Protein AF-A0A952ECL3-F1 (afdb_monomer_lite)

Radius of gyration: 11.24 Å; chains: 1; bounding box: 28×28×22 Å

pLDDT: mean 89.53, std 8.37, range [61.97, 97.69]

Structure (mmCIF, N/CA/C/O backbone):
data_AF-A0A952ECL3-F1
#
_entry.id   AF-A0A952ECL3-F1
#
loop_
_atom_site.group_PDB
_atom_site.id
_atom_site.type_symbol
_atom_site.label_atom_id
_atom_site.label_alt_id
_atom_site.label_comp_id
_atom_site.label_asym_id
_atom_site.label_entity_id
_atom_site.label_seq_id
_atom_site.pdbx_PDB_ins_code
_atom_site.Cartn_x
_atom_site.Cartn_y
_atom_site.Cartn_z
_atom_site.occupancy
_atom_site.B_iso_or_equiv
_atom_site.auth_seq_id
_atom_site.auth_comp_id
_atom_site.auth_asym_id
_atom_site.auth_atom_id
_atom_site.pdbx_PDB_model_num
A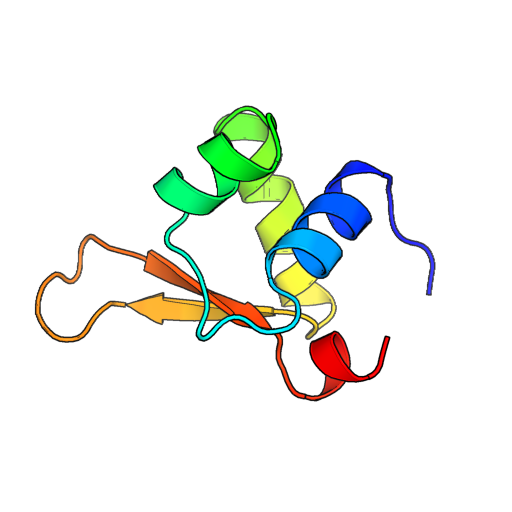TOM 1 N N . MET A 1 1 ? 6.264 -13.425 -10.785 1.00 72.06 1 MET A N 1
ATOM 2 C CA . MET A 1 1 ? 6.240 -11.951 -10.611 1.00 72.06 1 MET A CA 1
ATOM 3 C C . MET A 1 1 ? 7.324 -11.565 -9.609 1.00 72.06 1 MET A C 1
ATOM 5 O O . MET A 1 1 ? 7.388 -12.208 -8.575 1.00 72.06 1 MET A O 1
ATOM 9 N N . ARG A 1 2 ? 8.194 -10.578 -9.880 1.00 85.00 2 ARG A N 1
ATOM 10 C CA . ARG A 1 2 ? 9.245 -10.175 -8.920 1.00 85.00 2 ARG A CA 1
ATOM 11 C C . ARG A 1 2 ? 8.760 -9.010 -8.048 1.00 85.00 2 ARG A C 1
ATOM 13 O O . ARG A 1 2 ? 8.349 -7.970 -8.577 1.00 85.00 2 ARG A O 1
ATOM 20 N N . LEU A 1 3 ? 8.784 -9.204 -6.732 1.00 91.88 3 LEU A N 1
ATOM 21 C CA . LEU A 1 3 ? 8.484 -8.192 -5.715 1.00 91.88 3 LEU A CA 1
ATOM 22 C C . LEU A 1 3 ? 9.788 -7.710 -5.072 1.00 91.88 3 LEU A C 1
ATOM 24 O O . LEU A 1 3 ? 10.731 -8.483 -4.912 1.00 91.88 3 LEU A O 1
ATOM 28 N N . THR A 1 4 ? 9.855 -6.425 -4.728 1.00 93.69 4 THR A N 1
ATOM 29 C CA . THR A 1 4 ? 10.890 -5.930 -3.807 1.00 93.69 4 THR A CA 1
ATOM 30 C C . THR A 1 4 ? 10.488 -6.262 -2.372 1.00 93.69 4 THR A C 1
ATOM 32 O O . THR A 1 4 ? 9.309 -6.503 -2.121 1.00 93.69 4 THR A O 1
ATOM 35 N N . ARG A 1 5 ? 11.430 -6.220 -1.421 1.00 91.31 5 ARG A N 1
ATOM 36 C CA . ARG A 1 5 ? 11.130 -6.452 0.004 1.00 91.31 5 ARG A CA 1
ATOM 37 C C . ARG A 1 5 ? 9.978 -5.568 0.495 1.00 91.31 5 ARG A C 1
ATOM 39 O O . ARG A 1 5 ? 8.966 -6.094 0.916 1.00 91.31 5 ARG A O 1
ATOM 46 N N . CYS A 1 6 ? 10.038 -4.260 0.246 1.00 92.19 6 CYS A N 1
ATOM 47 C CA . CYS A 1 6 ? 8.958 -3.357 0.653 1.00 92.19 6 CYS A CA 1
ATOM 48 C C . CYS A 1 6 ? 7.611 -3.644 -0.041 1.00 92.19 6 CYS A C 1
ATOM 50 O O . CYS A 1 6 ? 6.562 -3.390 0.536 1.00 92.19 6 CYS A O 1
ATOM 52 N N . GLN A 1 7 ? 7.610 -4.132 -1.292 1.00 94.38 7 GLN A N 1
ATOM 53 C CA . GLN A 1 7 ? 6.362 -4.527 -1.962 1.00 94.38 7 GLN A CA 1
ATOM 54 C C . GLN A 1 7 ? 5.771 -5.795 -1.344 1.00 94.38 7 GLN A C 1
ATOM 56 O O . GLN A 1 7 ? 4.555 -5.889 -1.220 1.00 94.38 7 GLN A O 1
ATOM 61 N N . PHE A 1 8 ? 6.626 -6.750 -0.977 1.00 94.12 8 PHE A N 1
ATOM 62 C CA . PHE A 1 8 ? 6.225 -7.956 -0.264 1.00 94.12 8 PHE A CA 1
ATOM 63 C C . PHE A 1 8 ? 5.679 -7.617 1.125 1.00 94.12 8 PHE A C 1
ATOM 65 O O . PHE A 1 8 ? 4.581 -8.051 1.445 1.00 94.12 8 PHE A O 1
ATOM 72 N N . ASP A 1 9 ? 6.376 -6.774 1.892 1.00 93.62 9 ASP A N 1
ATOM 73 C CA . ASP A 1 9 ? 5.955 -6.378 3.240 1.00 93.62 9 ASP A CA 1
ATOM 74 C C . ASP A 1 9 ? 4.559 -5.738 3.224 1.00 93.62 9 ASP A C 1
ATOM 76 O O . ASP A 1 9 ? 3.722 -6.057 4.062 1.00 93.62 9 ASP A O 1
ATOM 80 N N . VAL A 1 10 ? 4.263 -4.888 2.231 1.00 94.81 10 VAL A N 1
ATOM 81 C CA . VAL A 1 10 ? 2.921 -4.302 2.061 1.00 94.81 10 VAL A CA 1
ATOM 82 C C . VAL A 1 10 ? 1.863 -5.361 1.754 1.00 94.81 10 VAL A C 1
ATOM 84 O O . VAL A 1 10 ? 0.777 -5.289 2.319 1.00 94.81 10 VAL A O 1
ATOM 87 N N . ILE A 1 11 ? 2.150 -6.324 0.871 1.00 95.31 11 ILE A N 1
ATOM 88 C CA . ILE A 1 11 ? 1.197 -7.401 0.559 1.00 95.31 11 ILE A CA 1
ATOM 89 C C . ILE A 1 11 ? 0.942 -8.242 1.809 1.00 95.31 11 ILE A C 1
ATOM 91 O O . ILE A 1 11 ? -0.208 -8.371 2.206 1.00 95.31 11 ILE A O 1
ATOM 95 N N . ALA A 1 12 ? 2.004 -8.709 2.468 1.00 94.81 12 ALA A N 1
ATOM 96 C CA . ALA A 1 12 ? 1.918 -9.521 3.679 1.00 94.81 12 ALA A CA 1
ATOM 97 C C . ALA A 1 12 ? 1.184 -8.802 4.822 1.00 94.81 12 ALA A C 1
ATOM 99 O O . ALA A 1 12 ? 0.464 -9.433 5.584 1.00 94.81 12 ALA A O 1
ATOM 100 N N . THR A 1 13 ? 1.334 -7.478 4.926 1.00 95.50 13 THR A N 1
ATOM 101 C CA . THR A 1 13 ? 0.621 -6.661 5.922 1.00 95.50 13 THR A CA 1
ATOM 102 C C . THR A 1 13 ? -0.874 -6.536 5.617 1.00 95.50 13 THR A C 1
ATOM 104 O O . THR A 1 13 ? -1.672 -6.367 6.532 1.00 95.50 13 THR A O 1
ATOM 107 N N . LEU A 1 14 ? -1.262 -6.571 4.339 1.00 95.94 14 LEU A N 1
ATOM 108 C CA . LEU A 1 14 ? -2.660 -6.450 3.918 1.00 95.94 14 LEU A CA 1
ATOM 109 C C . LEU A 1 14 ? -3.392 -7.795 3.845 1.00 95.94 14 LEU A C 1
ATOM 111 O O . LEU A 1 14 ? -4.624 -7.788 3.790 1.00 95.94 14 LEU A O 1
ATOM 115 N N . THR A 1 15 ? -2.669 -8.917 3.826 1.00 94.69 15 THR A N 1
ATOM 116 C CA . THR A 1 15 ? -3.243 -10.267 3.879 1.00 94.69 15 THR A CA 1
ATOM 117 C C . THR A 1 15 ? -4.125 -10.422 5.118 1.00 94.69 15 THR A C 1
ATOM 119 O O . THR A 1 15 ? -3.771 -9.956 6.196 1.00 94.69 15 THR A O 1
ATOM 122 N N . ASP A 1 16 ? -5.292 -11.049 4.951 1.00 90.25 16 ASP A N 1
ATOM 123 C CA . ASP A 1 16 ? -6.306 -11.239 6.000 1.00 90.25 16 ASP A CA 1
ATOM 124 C C . ASP A 1 16 ? -6.828 -9.937 6.643 1.00 90.25 16 ASP A C 1
ATOM 126 O O . ASP A 1 16 ? -7.351 -9.940 7.758 1.00 90.25 16 ASP A O 1
ATOM 130 N N . THR A 1 17 ? -6.738 -8.807 5.929 1.00 92.94 17 THR A N 1
ATOM 131 C CA . THR A 1 17 ? -7.316 -7.527 6.362 1.00 92.94 17 THR A CA 1
ATOM 132 C C . THR A 1 17 ? -8.419 -7.050 5.418 1.00 92.94 17 THR A C 1
ATOM 134 O O . THR A 1 17 ? -8.364 -7.240 4.204 1.00 92.94 17 THR A O 1
ATOM 137 N N . GLU A 1 18 ? -9.361 -6.276 5.956 1.00 90.88 18 GLU A N 1
ATOM 138 C CA . GLU A 1 18 ? -10.290 -5.447 5.171 1.00 90.88 18 GLU A CA 1
ATOM 139 C C . GLU A 1 18 ? -9.601 -4.207 4.564 1.00 90.88 18 GLU A C 1
ATOM 141 O O . GLU A 1 18 ? -10.253 -3.264 4.116 1.00 90.88 18 GLU A O 1
ATOM 146 N N . GLY A 1 19 ? -8.269 -4.164 4.558 1.00 93.00 19 GLY A N 1
ATOM 147 C CA . GLY A 1 19 ? -7.462 -3.029 4.150 1.00 93.00 19 GLY A CA 1
ATOM 148 C C . GLY A 1 19 ? -7.130 -2.046 5.256 1.00 93.00 19 GLY A C 1
ATOM 149 O O . GLY A 1 19 ? -7.715 -2.032 6.334 1.00 93.00 19 GLY A O 1
ATOM 150 N N . MET A 1 20 ? -6.180 -1.180 4.930 1.00 94.12 20 MET A N 1
ATOM 151 C CA . MET A 1 20 ? -5.572 -0.228 5.847 1.00 94.12 20 MET A CA 1
ATOM 152 C C . MET A 1 20 ? -5.426 1.134 5.189 1.00 94.12 20 MET A C 1
ATOM 154 O O . MET A 1 20 ? -5.170 1.255 3.990 1.00 94.12 20 MET A O 1
ATOM 158 N N . THR A 1 21 ? -5.549 2.192 5.974 1.00 91.94 21 THR A N 1
ATOM 159 C CA . THR A 1 21 ? -5.146 3.532 5.558 1.00 91.94 21 THR A CA 1
ATOM 160 C C . THR A 1 21 ? -3.639 3.590 5.307 1.00 91.94 21 THR A C 1
ATOM 162 O O . THR A 1 21 ? -2.860 2.812 5.860 1.00 91.94 21 THR A O 1
ATOM 165 N N . CYS A 1 22 ? -3.181 4.562 4.514 1.00 89.50 22 CYS A N 1
ATOM 166 C CA . CYS A 1 22 ? -1.740 4.773 4.319 1.00 89.50 22 CYS A CA 1
ATOM 167 C C . CYS A 1 22 ? -0.985 5.032 5.639 1.00 89.50 22 CYS A C 1
ATOM 169 O O . CYS A 1 22 ? 0.206 4.739 5.727 1.00 89.50 22 CYS A O 1
ATOM 171 N N . ALA A 1 23 ? -1.652 5.599 6.651 1.00 88.06 23 ALA A N 1
ATOM 172 C CA . ALA A 1 23 ? -1.055 5.835 7.962 1.00 88.06 23 ALA A CA 1
ATOM 173 C C . ALA A 1 23 ? -0.835 4.520 8.726 1.00 88.06 23 ALA A C 1
ATOM 175 O O . ALA A 1 23 ? 0.274 4.283 9.201 1.00 88.06 23 ALA A O 1
ATOM 176 N N . GLU A 1 24 ? -1.850 3.655 8.771 1.00 91.94 24 GLU A N 1
ATOM 177 C CA . GLU A 1 24 ? -1.765 2.323 9.389 1.00 91.94 24 GLU A CA 1
ATOM 178 C C . GLU A 1 24 ? -0.723 1.451 8.683 1.00 91.94 24 GLU A C 1
ATOM 180 O O . GLU A 1 24 ? 0.145 0.879 9.334 1.00 91.94 24 GLU A O 1
ATOM 185 N N . LEU A 1 25 ? -0.723 1.441 7.346 1.00 92.19 25 LEU A N 1
ATOM 186 C CA . LEU A 1 25 ? 0.271 0.722 6.547 1.00 92.19 25 LEU A CA 1
ATOM 187 C C . LEU A 1 25 ? 1.701 1.195 6.817 1.00 92.19 25 LEU A C 1
ATOM 189 O O . LEU A 1 25 ? 2.609 0.375 6.936 1.00 92.19 25 LEU A O 1
ATOM 193 N N . SER A 1 26 ? 1.925 2.509 6.906 1.00 90.00 26 SER A N 1
ATOM 194 C CA . SER A 1 26 ? 3.255 3.061 7.196 1.00 90.00 26 SER A CA 1
ATOM 195 C C . SER A 1 26 ? 3.734 2.662 8.594 1.00 90.00 26 SER A C 1
ATOM 197 O O . SER A 1 26 ? 4.909 2.341 8.758 1.00 90.00 26 SER A O 1
ATOM 199 N N . ALA A 1 27 ? 2.827 2.627 9.576 1.00 90.06 27 ALA A N 1
ATOM 200 C CA . ALA A 1 27 ? 3.135 2.180 10.930 1.00 90.06 27 ALA A CA 1
ATOM 201 C C . ALA A 1 27 ? 3.432 0.670 10.992 1.00 90.06 27 ALA A C 1
ATOM 203 O O . ALA A 1 27 ? 4.393 0.270 11.642 1.00 90.06 27 ALA A O 1
ATOM 204 N N . ALA A 1 28 ? 2.655 -0.153 10.283 1.00 90.88 28 ALA A N 1
ATOM 205 C CA . ALA A 1 28 ? 2.781 -1.611 10.304 1.00 90.88 28 ALA A CA 1
ATOM 206 C C . ALA A 1 28 ? 3.995 -2.138 9.517 1.00 90.88 28 ALA A C 1
ATOM 208 O O . ALA A 1 28 ? 4.616 -3.116 9.919 1.00 90.88 28 ALA A O 1
ATOM 209 N N . THR A 1 29 ? 4.366 -1.479 8.415 1.00 87.69 29 THR A N 1
ATOM 210 C CA . THR A 1 29 ? 5.475 -1.921 7.544 1.00 87.69 29 THR A CA 1
ATOM 211 C C . THR A 1 29 ? 6.832 -1.314 7.912 1.00 87.69 29 THR A C 1
ATOM 213 O O . THR A 1 29 ? 7.844 -1.695 7.329 1.00 87.69 29 THR A O 1
ATOM 216 N N . LEU A 1 30 ? 6.870 -0.332 8.826 1.00 81.88 30 LEU A N 1
ATOM 217 C CA . LEU A 1 30 ? 8.044 0.513 9.111 1.00 81.88 30 LEU A CA 1
ATOM 218 C C . LEU A 1 30 ? 8.618 1.221 7.862 1.00 81.88 30 LEU A C 1
ATOM 220 O O . LEU A 1 30 ? 9.754 1.701 7.860 1.00 81.88 30 LEU A O 1
ATOM 224 N N . VAL A 1 31 ? 7.832 1.318 6.785 1.00 81.25 31 VAL A N 1
ATOM 225 C CA . VAL A 1 31 ? 8.203 2.009 5.548 1.00 81.25 31 VAL A CA 1
ATOM 226 C C . VAL A 1 31 ? 7.865 3.493 5.679 1.00 81.25 31 VAL A C 1
ATOM 228 O O . VAL A 1 31 ? 6.750 3.874 6.046 1.00 81.25 31 VAL A O 1
ATOM 231 N N . THR A 1 32 ? 8.820 4.359 5.330 1.00 78.56 32 THR A N 1
ATOM 232 C CA . THR A 1 32 ? 8.615 5.815 5.348 1.00 78.56 32 THR A CA 1
ATOM 233 C C . THR A 1 32 ? 7.509 6.236 4.377 1.00 78.56 32 THR A C 1
ATOM 235 O O . THR A 1 32 ? 7.383 5.676 3.286 1.00 78.56 32 THR A O 1
ATOM 238 N N . LYS A 1 33 ? 6.738 7.279 4.722 1.00 75.94 33 LYS A N 1
ATOM 239 C CA . LYS A 1 33 ? 5.620 7.773 3.890 1.00 75.94 33 LYS A CA 1
ATOM 240 C C . LYS A 1 33 ? 6.004 8.016 2.422 1.00 75.94 33 LYS A C 1
ATOM 242 O O . LYS A 1 33 ? 5.257 7.623 1.532 1.00 75.94 33 LYS A O 1
ATOM 247 N N . GLY A 1 34 ? 7.171 8.614 2.160 1.00 79.62 34 GLY A N 1
ATOM 248 C CA . GLY A 1 34 ? 7.646 8.873 0.792 1.00 79.62 34 GLY A CA 1
ATOM 249 C C . GLY A 1 34 ? 7.922 7.596 -0.010 1.00 79.62 34 GLY A C 1
ATOM 250 O O . GLY A 1 34 ? 7.590 7.515 -1.191 1.00 79.62 34 GLY A O 1
ATOM 251 N N . THR A 1 35 ? 8.460 6.564 0.644 1.00 87.12 35 THR A N 1
ATOM 252 C CA . THR A 1 35 ? 8.701 5.256 0.017 1.00 87.12 35 THR A CA 1
ATOM 253 C C . THR A 1 35 ? 7.391 4.507 -0.208 1.00 87.12 35 THR A C 1
ATOM 255 O O . THR A 1 35 ? 7.202 3.893 -1.261 1.00 87.12 35 THR A O 1
ATOM 258 N N . LEU A 1 36 ? 6.469 4.591 0.757 1.00 91.56 36 LEU A N 1
ATOM 259 C CA . LEU A 1 36 ? 5.195 3.884 0.728 1.00 91.56 36 LEU A CA 1
ATOM 260 C C . LEU A 1 36 ? 4.354 4.291 -0.485 1.00 91.56 36 LEU A C 1
ATOM 262 O O . LEU A 1 36 ? 3.896 3.408 -1.201 1.00 91.56 36 LEU A O 1
ATOM 266 N N . THR A 1 37 ? 4.221 5.587 -0.789 1.00 91.12 37 THR A N 1
ATOM 267 C CA . THR A 1 37 ? 3.455 6.051 -1.964 1.00 91.12 37 THR A CA 1
ATOM 268 C C . THR A 1 37 ? 3.930 5.378 -3.253 1.00 91.12 37 THR A C 1
ATOM 270 O O . THR A 1 37 ? 3.139 4.743 -3.948 1.00 91.12 37 THR A O 1
ATOM 273 N N . GLY A 1 38 ? 5.241 5.395 -3.520 1.00 93.75 38 GLY A N 1
ATOM 274 C CA . GLY A 1 38 ? 5.791 4.751 -4.713 1.00 93.75 38 GLY A CA 1
ATOM 275 C C . GLY A 1 38 ? 5.661 3.222 -4.694 1.00 93.75 38 GLY A C 1
ATOM 276 O O . GLY A 1 38 ? 5.508 2.593 -5.743 1.00 93.75 38 GLY A O 1
ATOM 277 N N . VAL A 1 39 ? 5.735 2.579 -3.522 1.00 94.81 39 VAL A N 1
ATOM 278 C CA . VAL A 1 39 ? 5.471 1.132 -3.382 1.00 94.81 39 VAL A CA 1
ATOM 279 C C . VAL A 1 39 ? 4.031 0.821 -3.765 1.00 94.81 39 VAL A C 1
ATOM 281 O O . VAL A 1 39 ? 3.806 -0.026 -4.632 1.00 94.81 39 VAL A O 1
ATOM 284 N N . LEU A 1 40 ? 3.084 1.553 -3.188 1.00 95.12 40 LEU A N 1
ATOM 285 C CA . LEU A 1 40 ? 1.672 1.404 -3.476 1.00 95.12 40 LEU A CA 1
ATOM 286 C C . LEU A 1 40 ? 1.382 1.685 -4.958 1.00 95.12 40 LEU A C 1
ATOM 288 O O . LEU A 1 40 ? 0.550 1.001 -5.542 1.00 95.12 40 LEU A O 1
ATOM 292 N N . ASP A 1 41 ? 2.015 2.677 -5.592 1.00 95.25 41 ASP A N 1
ATOM 293 C CA . ASP A 1 41 ? 1.736 3.009 -7.002 1.00 95.25 41 ASP A CA 1
ATOM 294 C C . ASP A 1 41 ? 2.129 1.842 -7.912 1.00 95.25 41 ASP A C 1
ATOM 296 O O . ASP A 1 41 ? 1.368 1.429 -8.785 1.00 95.25 41 ASP A O 1
ATOM 300 N N . ARG A 1 42 ? 3.288 1.229 -7.644 1.00 96.00 42 ARG A N 1
ATOM 301 C CA . ARG A 1 42 ? 3.763 0.057 -8.391 1.00 96.00 42 ARG A CA 1
ATOM 302 C C . ARG A 1 42 ? 2.905 -1.183 -8.144 1.00 96.00 42 ARG A C 1
ATOM 304 O O . ARG A 1 42 ? 2.709 -1.968 -9.066 1.00 96.00 42 ARG A O 1
ATOM 311 N N . LEU A 1 43 ? 2.411 -1.385 -6.923 1.00 96.56 43 LEU A N 1
ATOM 312 C CA . LEU A 1 43 ? 1.503 -2.494 -6.610 1.00 96.56 43 LEU A CA 1
ATOM 313 C C . LEU A 1 43 ? 0.133 -2.312 -7.280 1.00 96.56 43 LEU A C 1
ATOM 315 O O . LEU A 1 43 ? -0.409 -3.274 -7.825 1.00 96.56 43 LEU A O 1
ATOM 319 N N . ALA A 1 44 ? -0.390 -1.083 -7.305 1.00 96.69 44 ALA A N 1
ATOM 320 C CA . ALA A 1 44 ? -1.636 -0.749 -7.989 1.00 96.69 44 ALA A CA 1
ATOM 321 C C . ALA A 1 44 ? -1.496 -0.927 -9.509 1.00 96.69 44 ALA A C 1
ATOM 323 O O . ALA A 1 44 ? -2.337 -1.569 -10.129 1.00 96.69 44 ALA A O 1
ATOM 324 N N . ALA A 1 45 ? -0.383 -0.474 -10.099 1.00 96.56 45 ALA A N 1
ATOM 325 C CA . ALA A 1 45 ? -0.079 -0.685 -11.518 1.00 96.56 45 ALA A CA 1
ATOM 326 C C . ALA A 1 45 ? 0.044 -2.175 -11.895 1.00 96.56 45 ALA A C 1
ATOM 328 O O . ALA A 1 45 ? -0.258 -2.562 -13.020 1.00 96.56 45 ALA A O 1
ATOM 329 N N . LYS A 1 46 ? 0.453 -3.037 -10.952 1.00 95.81 46 LYS A N 1
ATOM 330 C CA . LYS A 1 46 ? 0.460 -4.502 -11.126 1.00 95.81 46 LYS A CA 1
ATOM 331 C C . LYS A 1 46 ? -0.927 -5.146 -10.942 1.00 95.81 46 LYS A C 1
ATOM 333 O O . LYS A 1 46 ? -1.066 -6.352 -11.180 1.00 95.81 46 LYS A O 1
ATOM 338 N N . GLY A 1 47 ? -1.931 -4.375 -10.524 1.00 96.88 47 GLY A N 1
ATOM 339 C CA . GLY A 1 47 ? -3.288 -4.836 -10.229 1.00 96.88 47 GLY A CA 1
ATOM 340 C C . GLY A 1 47 ? -3.394 -5.673 -8.954 1.00 96.88 47 GLY A C 1
ATOM 341 O O . GLY A 1 47 ? -4.283 -6.512 -8.866 1.00 96.88 47 GLY A O 1
ATOM 342 N N . LEU A 1 48 ? -2.463 -5.510 -8.007 1.00 97.44 48 LEU A N 1
ATOM 343 C CA . LEU A 1 48 ? -2.389 -6.316 -6.774 1.00 97.44 48 LEU A CA 1
ATOM 344 C C . LEU A 1 48 ? -3.092 -5.661 -5.590 1.00 97.44 48 LEU A C 1
ATOM 346 O O . LEU A 1 48 ? -3.501 -6.336 -4.653 1.00 97.44 48 LEU A O 1
ATOM 350 N N . ILE A 1 49 ? -3.204 -4.338 -5.627 1.00 97.44 49 ILE A N 1
ATOM 351 C CA . ILE A 1 49 ? -3.925 -3.561 -4.628 1.00 97.44 49 ILE A CA 1
ATOM 352 C C . ILE A 1 49 ? -4.897 -2.618 -5.318 1.00 97.44 49 ILE A C 1
ATOM 354 O O . ILE A 1 49 ? -4.701 -2.233 -6.473 1.00 97.44 49 ILE A O 1
ATOM 358 N N . GLN A 1 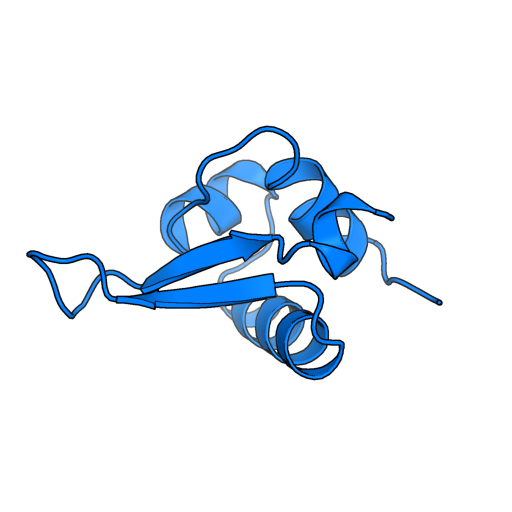50 ? -5.890 -2.184 -4.561 1.00 95.81 50 GLN A N 1
ATOM 359 C CA . GLN A 1 50 ? -6.796 -1.107 -4.921 1.00 95.81 50 GLN A CA 1
ATOM 360 C C . GLN A 1 50 ? -6.810 -0.039 -3.828 1.00 95.81 50 GLN A C 1
ATOM 362 O O . GLN A 1 50 ? -6.592 -0.328 -2.649 1.00 95.81 50 GLN A O 1
ATOM 367 N N . ARG A 1 51 ? -7.062 1.208 -4.233 1.00 93.50 51 ARG A N 1
ATOM 368 C CA . ARG A 1 51 ? -7.228 2.349 -3.329 1.00 93.50 51 ARG A CA 1
ATOM 369 C C . ARG A 1 51 ? -8.661 2.838 -3.400 1.00 93.50 51 ARG A C 1
ATOM 371 O O . ARG A 1 51 ? -9.194 3.008 -4.491 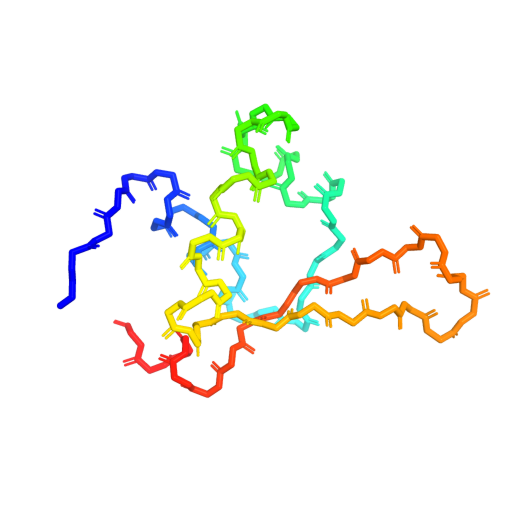1.00 93.50 51 ARG A O 1
ATOM 378 N N . SER A 1 52 ? -9.256 3.099 -2.248 1.00 89.06 52 SER A N 1
ATOM 379 C CA . SER A 1 52 ? -10.605 3.649 -2.143 1.00 89.06 52 SER A CA 1
ATOM 380 C C . SER A 1 52 ? -10.625 4.796 -1.142 1.00 89.06 52 SER A C 1
ATOM 382 O O . SER A 1 52 ? -9.837 4.820 -0.197 1.00 89.06 52 SER A O 1
ATOM 384 N N . THR A 1 53 ? -11.490 5.779 -1.372 1.00 83.19 53 THR A N 1
ATOM 385 C CA . THR A 1 53 ? -11.767 6.816 -0.378 1.00 83.19 53 THR A CA 1
ATOM 386 C C . THR A 1 53 ? -12.758 6.269 0.638 1.00 83.19 53 THR A C 1
ATOM 388 O O . THR A 1 53 ? -13.751 5.632 0.274 1.00 83.19 53 THR A O 1
ATOM 391 N N . LEU A 1 54 ? -12.493 6.501 1.922 1.00 72.06 54 LEU A N 1
ATOM 392 C CA . LEU A 1 54 ? -13.387 6.040 2.973 1.00 72.06 54 LEU A CA 1
ATOM 393 C C . LEU A 1 54 ? -14.712 6.813 2.893 1.00 72.06 54 LEU A C 1
ATOM 395 O O . LEU A 1 54 ? -14.740 8.042 2.761 1.00 72.06 54 LEU A O 1
ATOM 399 N N . ARG A 1 55 ? -15.834 6.091 2.958 1.00 61.97 55 ARG A N 1
ATOM 400 C CA . ARG A 1 55 ? -17.182 6.659 2.828 1.00 61.97 55 ARG A CA 1
ATOM 401 C C . ARG A 1 55 ? -17.530 7.436 4.111 1.00 61.97 55 ARG A C 1
ATOM 403 O O . ARG A 1 55 ? -18.125 6.888 5.025 1.00 61.97 55 ARG A O 1
ATOM 410 N N . GLY A 1 56 ? -17.095 8.693 4.197 1.00 67.75 56 GLY A N 1
ATOM 411 C CA . GLY A 1 56 ? -17.290 9.566 5.366 1.00 67.75 56 GLY A CA 1
ATOM 412 C C . GLY A 1 56 ? -16.160 10.577 5.564 1.00 67.75 56 GLY A C 1
ATOM 413 O O . GLY A 1 56 ? -16.416 11.707 5.964 1.00 67.75 56 GLY A O 1
ATOM 414 N N . ASP A 1 57 ? -14.935 10.218 5.167 1.00 70.81 57 ASP A N 1
ATOM 415 C CA . ASP A 1 57 ? -13.805 11.143 5.088 1.00 70.81 57 ASP A CA 1
ATOM 416 C C . ASP A 1 57 ? -13.056 10.935 3.769 1.00 70.81 57 ASP A C 1
ATOM 418 O O . ASP A 1 57 ? -12.244 10.023 3.611 1.00 70.81 57 ASP A O 1
ATOM 422 N N . ARG A 1 58 ? -13.324 11.822 2.803 1.00 67.75 58 ARG A N 1
ATOM 423 C CA . ARG A 1 58 ? -12.690 11.797 1.474 1.00 67.75 58 ARG A CA 1
ATOM 424 C C . ARG A 1 58 ? -11.172 11.995 1.532 1.00 67.75 58 ARG A C 1
ATOM 426 O O . ARG A 1 58 ? -10.509 11.782 0.521 1.00 67.75 58 ARG A O 1
ATOM 433 N 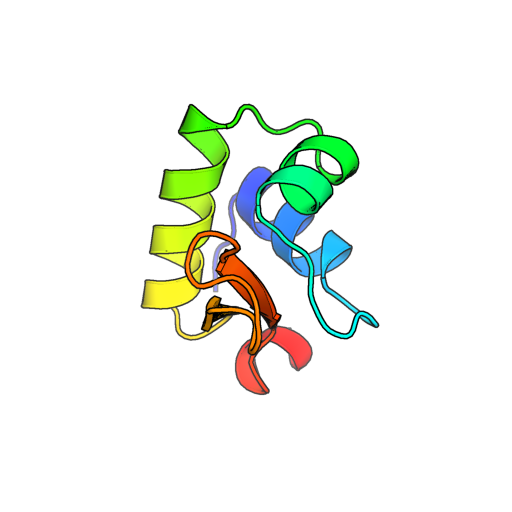N . ARG A 1 59 ? -10.626 12.414 2.680 1.00 72.06 59 ARG A N 1
ATOM 434 C CA . ARG A 1 59 ? -9.183 12.586 2.898 1.00 72.06 59 ARG A CA 1
ATOM 435 C C . ARG A 1 59 ? -8.500 11.286 3.320 1.00 72.06 59 ARG A C 1
ATOM 437 O O . ARG A 1 59 ? -7.282 11.180 3.194 1.00 72.06 59 ARG A O 1
ATOM 444 N N . CYS A 1 60 ? -9.260 10.288 3.767 1.00 76.12 60 CYS A N 1
ATOM 445 C CA . CYS A 1 60 ? -8.735 8.981 4.133 1.00 76.12 60 CYS A CA 1
ATOM 446 C C . CYS A 1 60 ? -8.755 8.045 2.921 1.00 76.12 60 CYS A C 1
ATOM 448 O O . CYS A 1 60 ? -9.812 7.610 2.462 1.00 76.12 60 CYS A O 1
ATOM 450 N N . ILE A 1 61 ? -7.563 7.732 2.412 1.00 86.56 61 ILE A N 1
ATOM 451 C CA . ILE A 1 61 ? -7.363 6.703 1.391 1.00 86.56 61 ILE A CA 1
ATOM 452 C C . ILE A 1 61 ? -7.066 5.382 2.092 1.00 86.56 61 ILE A C 1
ATOM 454 O O . ILE A 1 61 ? -6.090 5.279 2.839 1.00 86.56 61 ILE A O 1
ATOM 458 N N . THR A 1 62 ? -7.889 4.380 1.811 1.00 92.56 62 THR A N 1
ATOM 459 C CA . THR A 1 62 ? -7.726 3.001 2.266 1.00 92.56 62 THR A CA 1
ATOM 460 C C . THR A 1 62 ? -7.181 2.151 1.128 1.00 92.56 62 THR A C 1
ATOM 462 O O . THR A 1 62 ? -7.609 2.274 -0.022 1.00 92.56 62 THR A O 1
ATOM 465 N N . VAL A 1 63 ? -6.241 1.277 1.452 1.00 95.25 63 VAL A N 1
ATOM 466 C CA . VAL A 1 63 ? -5.588 0.338 0.547 1.00 95.25 63 VAL A CA 1
ATOM 467 C C . VAL A 1 63 ? -6.030 -1.074 0.900 1.00 95.25 63 VAL A C 1
ATOM 469 O O . VAL A 1 63 ? -6.012 -1.443 2.069 1.00 95.25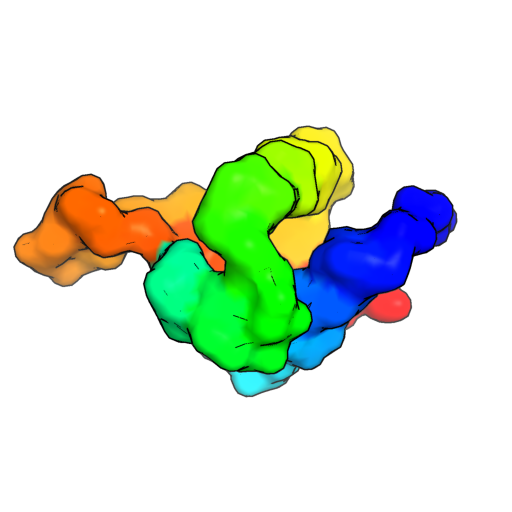 63 VAL A O 1
ATOM 472 N N . ARG A 1 64 ? -6.401 -1.867 -0.105 1.00 96.44 64 ARG A N 1
ATOM 473 C CA . ARG A 1 64 ? -6.825 -3.270 0.034 1.00 96.44 64 ARG A CA 1
ATOM 474 C C . ARG A 1 64 ? -6.144 -4.132 -1.019 1.00 96.44 64 ARG A C 1
ATOM 476 O O . ARG A 1 64 ? -5.835 -3.618 -2.097 1.00 96.44 64 ARG A O 1
ATOM 483 N N . LEU A 1 65 ? -5.962 -5.422 -0.744 1.00 97.69 65 LEU A N 1
ATOM 484 C CA . LEU A 1 65 ? -5.619 -6.387 -1.789 1.00 97.69 65 LEU A CA 1
ATOM 485 C C . LEU A 1 65 ? -6.778 -6.507 -2.790 1.00 97.69 65 LEU A C 1
ATOM 487 O O . LEU A 1 65 ? -7.949 -6.332 -2.450 1.00 97.69 65 LEU A O 1
ATOM 491 N N . THR A 1 66 ? -6.433 -6.750 -4.050 1.00 97.19 66 THR A N 1
ATOM 492 C CA . THR A 1 66 ? -7.380 -7.270 -5.045 1.00 97.19 66 THR A CA 1
ATOM 493 C C . THR A 1 66 ? -7.422 -8.792 -4.946 1.00 97.19 66 THR A C 1
ATOM 495 O O . THR A 1 66 ? -6.542 -9.393 -4.331 1.00 97.19 66 THR A O 1
ATOM 498 N N . ASP A 1 67 ? -8.355 -9.439 -5.642 1.00 95.88 67 ASP A N 1
ATOM 499 C CA . ASP A 1 67 ? -8.372 -10.907 -5.753 1.00 95.88 67 ASP A CA 1
ATOM 500 C C . ASP A 1 67 ? -7.034 -11.456 -6.272 1.00 95.88 67 ASP A C 1
ATOM 502 O O . ASP A 1 67 ? -6.513 -12.450 -5.775 1.00 95.88 67 ASP A O 1
ATOM 506 N N . LYS A 1 68 ? -6.411 -10.742 -7.219 1.00 95.44 68 LYS A N 1
ATOM 507 C CA . LYS A 1 68 ? -5.073 -11.068 -7.727 1.00 95.44 68 LYS A CA 1
ATOM 508 C C . LYS A 1 68 ? -3.984 -10.905 -6.662 1.00 95.44 68 LYS A C 1
ATOM 510 O O . LYS A 1 68 ? -3.018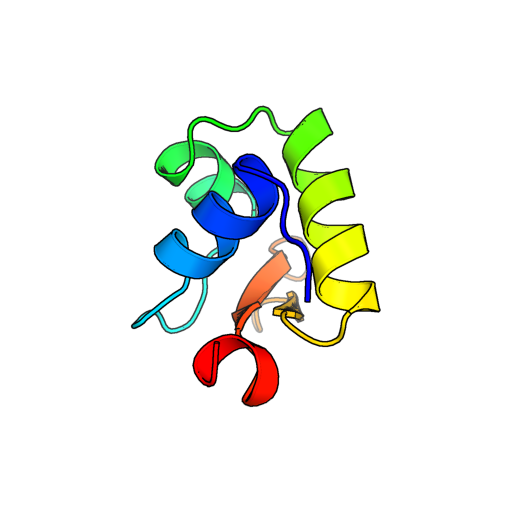 -11.659 -6.671 1.00 95.44 68 LYS A O 1
ATOM 515 N N . GLY A 1 69 ? -4.103 -9.899 -5.797 1.00 94.62 69 GLY A N 1
ATOM 516 C CA . GLY A 1 69 ? -3.196 -9.690 -4.669 1.00 94.62 69 GLY A CA 1
ATOM 517 C C . GLY A 1 69 ? -3.325 -10.765 -3.592 1.00 94.62 69 GLY A C 1
ATOM 518 O O . GLY A 1 69 ? -2.308 -11.190 -3.063 1.00 94.62 69 GLY A O 1
ATOM 519 N N . ASN A 1 70 ? -4.548 -11.226 -3.318 1.00 93.56 70 ASN A N 1
ATOM 520 C CA . ASN A 1 70 ? -4.833 -12.307 -2.367 1.00 93.56 70 ASN A CA 1
ATOM 521 C C . ASN A 1 70 ? -4.360 -13.686 -2.856 1.00 93.56 70 ASN A C 1
ATOM 523 O O . ASN A 1 70 ? -4.128 -14.573 -2.046 1.00 93.56 70 ASN A O 1
ATOM 527 N N . ALA A 1 71 ? -4.233 -13.880 -4.171 1.00 91.88 71 ALA A N 1
ATOM 528 C CA . ALA A 1 71 ? -3.809 -15.146 -4.774 1.00 91.88 71 ALA A CA 1
ATOM 529 C C . ALA A 1 71 ? -2.277 -15.320 -4.901 1.00 91.88 71 ALA A C 1
ATOM 531 O O . ALA A 1 71 ? -1.834 -16.264 -5.559 1.00 91.88 71 ALA A O 1
ATOM 532 N N . LEU A 1 72 ? -1.476 -14.393 -4.357 1.00 87.25 72 LEU A N 1
ATOM 533 C CA . LEU A 1 72 ? -0.003 -14.431 -4.361 1.00 87.25 72 LEU A CA 1
ATOM 534 C C . LEU A 1 72 ? 0.562 -15.154 -3.143 1.00 87.25 72 LEU A C 1
ATOM 536 O O . LEU A 1 72 ? 1.583 -15.849 -3.348 1.00 87.25 72 LEU A O 1
#

Foldseek 3Di:
DDDDPLLVLLLVQQAPHPFDWLVVSCVRSVPDSVRSVVSLVVCVVVVQKDWDQDPPHNVTITIHGDPNSNVD

Secondary structure (DSSP, 8-state):
----HHHHHHHHHHTTSS-EEHHHHHHHH---HHHHHHHHHHHHHTTSEEEEEETTEEEEEEEEE-HHHHT-

Sequence (72 aa):
MRLTRCQFDVIATLTDTEGMTCAELSAATLVTKGTLTGVLDRLAAKGLIQRSTLRGDRRCITVRLTDKGNAL